Protein AF-A0A2G9NN61-F1 (afdb_monomer_lite)

Secondary structure (DSSP, 8-state):
-HHHHHHHHHHHHHHHHHHHHHHHHHHHHHHHHHHHHHHHHHHS--STT-EEETTEEE-SS-EEETTTTEEEETTTTEEEES-SS-SSSEEE-------

pLDDT: mean 85.1, std 12.25, range [50.09, 97.75]

Structure (mmCIF, N/CA/C/O backbone):
data_AF-A0A2G9NN61-F1
#
_entry.id   AF-A0A2G9NN61-F1
#
loop_
_atom_site.group_PDB
_atom_site.id
_atom_site.type_symbol
_atom_site.label_atom_id
_atom_site.label_alt_id
_atom_site.label_comp_id
_atom_site.label_asym_id
_atom_site.label_entity_id
_atom_site.label_seq_id
_atom_site.pdbx_PDB_ins_code
_atom_site.Cartn_x
_atom_site.Cartn_y
_atom_site.Cartn_z
_atom_site.occupancy
_atom_site.B_iso_or_equiv
_atom_site.auth_seq_id
_atom_site.auth_comp_id
_atom_site.auth_asym_id
_atom_site.auth_atom_id
_atom_site.pdbx_PDB_model_num
ATOM 1 N N . MET A 1 1 ? -55.573 1.292 49.175 1.00 63.50 1 MET A N 1
ATOM 2 C CA . MET A 1 1 ? -54.619 2.302 48.645 1.00 63.50 1 MET A CA 1
ATOM 3 C C . MET A 1 1 ? -53.196 1.771 48.379 1.00 63.50 1 MET A C 1
ATOM 5 O O . MET A 1 1 ? -52.470 2.422 47.643 1.00 63.50 1 MET A O 1
ATOM 9 N N . SER A 1 2 ? -52.784 0.592 48.879 1.00 75.81 2 SER A N 1
ATOM 10 C CA . SER A 1 2 ? -51.401 0.083 48.709 1.00 75.81 2 SER A CA 1
ATOM 11 C C . SER A 1 2 ? -51.035 -0.388 47.278 1.00 75.81 2 SER A C 1
ATOM 13 O O . SER A 1 2 ? -49.913 -0.186 46.814 1.00 75.81 2 SER A O 1
ATOM 15 N N . SER A 1 3 ? -51.983 -0.950 46.517 1.00 80.25 3 SER A N 1
ATOM 16 C CA . SER A 1 3 ? -51.697 -1.613 45.228 1.00 80.25 3 SER A CA 1
ATOM 17 C C . SER A 1 3 ? -51.211 -0.677 44.106 1.00 80.25 3 SER A C 1
ATOM 19 O O . SER A 1 3 ? -50.379 -1.075 43.294 1.00 80.25 3 SER A O 1
ATOM 21 N N . ILE A 1 4 ? -51.671 0.578 44.075 1.00 77.25 4 ILE A N 1
ATOM 22 C CA . ILE A 1 4 ? -51.293 1.578 43.054 1.00 77.25 4 ILE A CA 1
ATOM 23 C C . ILE A 1 4 ? -49.827 2.017 43.198 1.00 77.25 4 ILE A C 1
ATOM 25 O O . ILE A 1 4 ? -49.112 2.130 42.202 1.00 77.25 4 ILE A O 1
ATOM 29 N N . SER A 1 5 ? -49.341 2.175 44.435 1.00 83.31 5 SER A N 1
ATOM 30 C CA . SER A 1 5 ? -47.934 2.509 44.715 1.00 83.31 5 SER A CA 1
ATOM 31 C C . SER A 1 5 ? -46.978 1.410 44.224 1.00 83.31 5 SER A C 1
ATOM 33 O O . SER A 1 5 ? -45.942 1.685 43.609 1.00 83.31 5 SER A O 1
ATOM 35 N N . ILE A 1 6 ? -47.370 0.143 44.397 1.00 86.00 6 ILE A N 1
ATOM 36 C CA . ILE A 1 6 ? -46.594 -1.019 43.942 1.00 86.00 6 ILE A CA 1
ATOM 37 C C . ILE A 1 6 ? -46.517 -1.065 42.409 1.00 86.00 6 ILE A C 1
ATOM 39 O O . ILE A 1 6 ? -45.446 -1.336 41.858 1.00 86.00 6 ILE A O 1
ATOM 43 N N . ILE A 1 7 ? -47.625 -0.789 41.715 1.00 87.31 7 ILE A N 1
ATOM 44 C CA . ILE A 1 7 ? -47.682 -0.777 40.245 1.00 87.31 7 ILE A CA 1
ATOM 45 C C . ILE A 1 7 ? -46.788 0.334 39.679 1.00 87.31 7 ILE A C 1
ATOM 47 O O . ILE A 1 7 ? -45.969 0.061 38.802 1.00 87.31 7 ILE A O 1
ATOM 51 N N . ASN A 1 8 ? -46.849 1.548 40.231 1.00 89.81 8 ASN A N 1
ATOM 52 C CA . ASN A 1 8 ? -46.015 2.668 39.782 1.00 89.81 8 ASN A CA 1
ATOM 53 C C . ASN A 1 8 ? -44.514 2.379 39.945 1.00 89.81 8 ASN A C 1
ATOM 55 O O . ASN A 1 8 ? -43.725 2.608 39.027 1.00 89.81 8 ASN A O 1
ATOM 59 N N . ASN A 1 9 ? -44.111 1.788 41.072 1.00 92.44 9 ASN A N 1
ATOM 60 C CA . ASN A 1 9 ? -42.720 1.391 41.298 1.00 92.44 9 ASN A CA 1
ATOM 61 C C . ASN A 1 9 ? -42.269 0.297 40.310 1.00 92.44 9 ASN A C 1
ATOM 63 O O . ASN A 1 9 ? -41.190 0.384 39.717 1.00 92.44 9 ASN A O 1
ATOM 67 N N . LYS A 1 10 ? -43.116 -0.712 40.064 1.00 92.94 10 LYS A N 1
ATOM 68 C CA . LYS A 1 10 ? -42.841 -1.753 39.061 1.00 92.94 10 LYS A CA 1
ATOM 69 C C . LYS A 1 10 ? -42.695 -1.164 37.657 1.00 92.94 10 LYS A C 1
ATOM 71 O O . LYS A 1 10 ? -41.735 -1.508 36.970 1.00 92.94 10 LYS A O 1
ATOM 76 N N . ASN A 1 11 ? -43.571 -0.247 37.255 1.00 93.31 11 ASN A N 1
ATOM 77 C CA . ASN A 1 11 ? -43.506 0.413 35.949 1.00 93.31 11 ASN A CA 1
ATOM 78 C C . ASN A 1 11 ? -42.198 1.199 35.783 1.00 93.31 11 ASN A C 1
ATOM 80 O O . ASN A 1 11 ? -41.497 1.018 34.786 1.00 93.31 11 ASN A O 1
ATOM 84 N N . ASN A 1 12 ? -41.788 1.951 36.806 1.00 92.62 12 ASN A N 1
ATOM 85 C CA . ASN A 1 12 ? -40.519 2.682 36.802 1.00 92.62 12 ASN A CA 1
ATOM 86 C C . ASN A 1 12 ? -39.306 1.742 36.698 1.00 92.62 12 ASN A C 1
ATOM 88 O O . ASN A 1 12 ? -38.361 2.011 35.950 1.00 92.62 12 ASN A O 1
ATOM 92 N N . ARG A 1 13 ? -39.346 0.591 37.381 1.00 94.06 13 ARG A N 1
ATOM 93 C CA . ARG A 1 13 ? -38.311 -0.451 37.267 1.00 94.06 13 ARG A CA 1
ATOM 94 C C . ARG A 1 13 ? -38.271 -1.074 35.869 1.00 94.06 13 ARG A C 1
ATOM 96 O O . ARG A 1 13 ? -37.183 -1.286 35.335 1.00 94.06 13 ARG A O 1
ATOM 103 N N . MET A 1 14 ? -39.424 -1.337 35.254 1.00 89.88 14 MET A N 1
ATOM 104 C CA . MET A 1 14 ? -39.511 -1.923 33.911 1.00 89.88 14 MET A CA 1
ATOM 105 C C . MET A 1 14 ? -39.024 -0.965 32.820 1.00 89.88 14 MET A C 1
ATOM 107 O O . MET A 1 14 ? -38.264 -1.386 31.946 1.00 89.88 14 MET A O 1
ATOM 111 N N . VAL A 1 15 ? -39.394 0.316 32.890 1.00 91.69 15 VAL A N 1
ATOM 112 C CA . VAL A 1 15 ? -38.923 1.348 31.951 1.00 91.69 15 VAL A CA 1
ATOM 113 C C . VAL A 1 15 ? -37.409 1.534 32.079 1.00 91.69 15 VAL A C 1
ATOM 115 O O . VAL A 1 15 ? -36.697 1.517 31.073 1.00 91.69 15 VAL A O 1
ATOM 118 N N . LYS A 1 16 ? -36.877 1.585 33.309 1.00 92.38 16 LYS A N 1
ATOM 119 C CA . LYS A 1 16 ? -35.428 1.692 33.553 1.00 92.38 16 LYS A CA 1
ATOM 120 C C . LYS A 1 16 ? -34.655 0.465 33.050 1.00 92.38 16 LYS A C 1
ATOM 122 O O . LYS A 1 16 ? -33.605 0.623 32.429 1.00 92.38 16 LYS A O 1
ATOM 127 N N . LYS A 1 17 ? -35.180 -0.753 33.250 1.00 90.62 17 LYS A N 1
ATOM 128 C CA . LYS A 1 17 ? -34.562 -2.006 32.767 1.00 90.62 17 LYS A CA 1
ATOM 129 C C . LYS A 1 17 ? -34.555 -2.094 31.236 1.00 90.62 17 LYS A C 1
ATOM 131 O O . LYS A 1 17 ? -33.550 -2.501 30.655 1.00 90.62 17 LYS A O 1
ATOM 136 N N . ARG A 1 18 ? -35.643 -1.671 30.580 1.00 88.88 18 ARG A N 1
ATOM 137 C CA . ARG A 1 18 ? -35.727 -1.576 29.111 1.00 88.88 18 ARG A CA 1
ATOM 138 C C . ARG A 1 18 ? -34.738 -0.552 28.550 1.00 88.88 18 ARG A C 1
ATOM 140 O O . ARG A 1 18 ? -34.004 -0.873 27.619 1.00 88.88 18 ARG A O 1
ATOM 147 N N . GLY A 1 19 ? -34.645 0.625 29.170 1.00 91.75 19 GLY A N 1
ATOM 148 C CA . GLY A 1 19 ? -33.672 1.656 28.796 1.00 91.75 19 GLY A CA 1
ATOM 149 C C . GLY A 1 19 ? -32.217 1.211 28.973 1.00 91.75 19 GLY A C 1
ATOM 150 O O . GLY A 1 19 ? -31.377 1.530 28.138 1.00 91.75 19 GLY A O 1
ATOM 151 N N . LEU A 1 20 ? -31.910 0.427 30.013 1.00 89.19 20 LEU A N 1
ATOM 152 C CA . LEU A 1 20 ? -30.565 -0.115 30.233 1.00 89.19 20 LEU A CA 1
ATOM 153 C C . LEU A 1 20 ? -30.162 -1.114 29.138 1.00 89.19 20 LEU A C 1
ATOM 155 O O . LEU A 1 20 ? -29.055 -1.033 28.612 1.00 89.19 20 LEU A O 1
ATOM 159 N N . LYS A 1 21 ? -31.077 -2.010 28.743 1.00 92.25 21 LYS A N 1
ATOM 160 C CA . LYS A 1 21 ? -30.828 -2.980 27.666 1.00 92.25 21 LYS A CA 1
ATOM 161 C C . LYS A 1 21 ? -30.579 -2.284 26.326 1.00 92.25 21 LYS A C 1
ATOM 163 O O . LYS A 1 21 ? -29.658 -2.668 25.616 1.00 92.25 21 LYS A O 1
ATOM 168 N N . LEU A 1 22 ? -31.351 -1.242 26.011 1.00 90.56 22 LEU A N 1
ATOM 169 C CA . LEU A 1 22 ? -31.185 -0.478 24.774 1.00 90.56 22 LEU A CA 1
ATOM 170 C C . LEU A 1 22 ? -29.866 0.308 24.752 1.00 90.56 22 LEU A C 1
ATOM 172 O O . LEU A 1 22 ? -29.146 0.261 23.762 1.00 90.56 22 LEU A O 1
ATOM 176 N N . LYS A 1 23 ? -29.501 0.965 25.861 1.00 92.38 23 LYS A N 1
ATOM 177 C CA . LYS A 1 23 ? -28.215 1.673 25.982 1.00 92.38 23 LYS A CA 1
ATOM 178 C C . LYS A 1 23 ? -27.025 0.732 25.804 1.00 92.38 23 LYS A C 1
ATOM 180 O O . LYS A 1 23 ? -26.061 1.110 25.151 1.00 92.38 23 LYS A O 1
ATOM 185 N N . ASN A 1 24 ? -27.098 -0.480 26.349 1.00 92.06 24 ASN A N 1
ATOM 186 C CA . ASN A 1 24 ? -26.036 -1.473 26.198 1.00 92.06 24 ASN A CA 1
ATOM 187 C C . ASN A 1 24 ? -25.984 -2.036 24.772 1.00 92.06 24 ASN A C 1
ATOM 189 O O . ASN A 1 24 ? -24.899 -2.191 24.229 1.00 92.06 24 ASN A O 1
ATOM 193 N N . LEU A 1 25 ? -27.138 -2.270 24.139 1.00 91.88 25 LEU A N 1
ATOM 194 C CA . LEU A 1 25 ? -27.195 -2.724 22.748 1.00 91.88 25 LEU A CA 1
ATOM 195 C C . LEU A 1 25 ? -26.582 -1.688 21.792 1.00 91.88 25 LEU A C 1
ATOM 197 O O . LEU A 1 25 ? -25.777 -2.037 20.936 1.00 91.88 25 LEU A O 1
ATOM 201 N N . ILE A 1 26 ? -26.905 -0.407 21.988 1.00 95.94 26 ILE A N 1
ATOM 202 C CA . ILE A 1 26 ? -26.360 0.691 21.181 1.00 95.94 26 ILE A CA 1
ATOM 203 C C . ILE A 1 26 ? -24.856 0.855 21.429 1.00 95.94 26 ILE A C 1
ATOM 205 O O . ILE A 1 26 ? -24.088 0.940 20.476 1.00 95.94 26 ILE A O 1
ATOM 209 N N . LYS A 1 27 ? -24.416 0.853 22.694 1.00 95.06 27 LYS A N 1
ATOM 210 C CA . LYS A 1 27 ? -22.991 0.966 23.037 1.00 95.06 27 LYS A CA 1
ATOM 211 C C . LYS A 1 27 ? -22.166 -0.16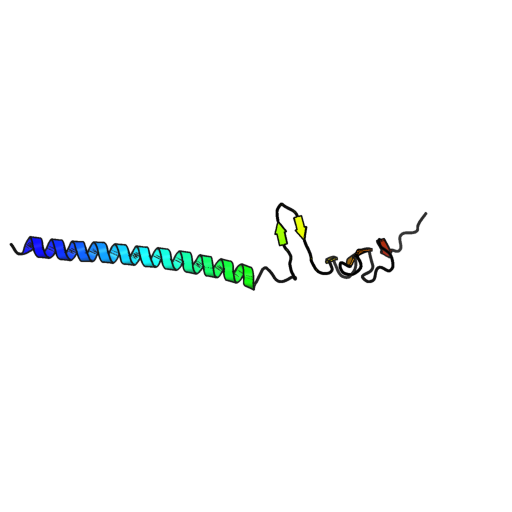3 22.435 1.00 95.06 27 LYS A C 1
ATOM 213 O O . LYS A 1 27 ? -21.117 0.116 21.877 1.00 95.06 27 LYS A O 1
ATOM 218 N N . ASN A 1 28 ? -22.642 -1.402 22.518 1.00 93.31 28 ASN A N 1
ATOM 219 C CA . ASN A 1 28 ? -21.893 -2.558 22.033 1.00 93.31 28 ASN A CA 1
ATOM 220 C C . ASN A 1 28 ? -21.784 -2.557 20.503 1.00 93.31 28 ASN A C 1
ATOM 222 O O . ASN A 1 28 ? -20.702 -2.800 19.977 1.00 93.31 28 ASN A O 1
ATOM 226 N N . ASN A 1 29 ? -22.866 -2.218 19.795 1.00 93.81 29 ASN A N 1
ATOM 227 C CA . ASN A 1 29 ? -22.847 -2.149 18.333 1.00 93.81 29 ASN A CA 1
ATOM 228 C C . ASN A 1 29 ? -21.969 -0.9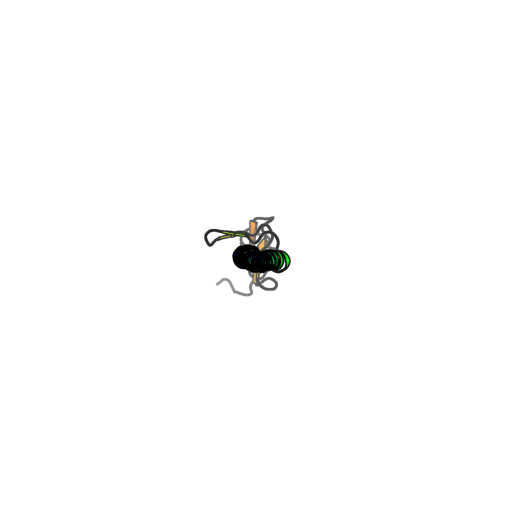93 17.824 1.00 93.81 29 ASN A C 1
ATOM 230 O O . ASN A 1 29 ? -21.193 -1.191 16.893 1.00 93.81 29 ASN A O 1
ATOM 234 N N . ILE A 1 30 ? -22.035 0.190 18.452 1.00 96.06 30 ILE A N 1
ATOM 235 C CA . ILE A 1 30 ? -21.165 1.327 18.099 1.00 96.06 30 ILE A CA 1
ATOM 236 C C . ILE A 1 30 ? -19.706 1.008 18.432 1.00 96.06 30 ILE A C 1
ATOM 238 O O . ILE A 1 30 ? -18.834 1.246 17.605 1.00 96.06 30 ILE A O 1
ATOM 242 N N . LEU A 1 31 ? -19.434 0.435 19.608 1.00 94.38 31 LEU A N 1
ATOM 243 C CA . LEU A 1 31 ? -18.081 0.067 20.022 1.00 94.38 31 LEU A CA 1
ATOM 244 C C . LEU A 1 31 ? -17.468 -0.962 19.066 1.00 94.38 31 LEU A C 1
ATOM 246 O O . LEU A 1 31 ? -16.314 -0.816 18.685 1.00 94.38 31 LEU A O 1
ATOM 250 N N . SER A 1 32 ? -18.250 -1.953 18.629 1.00 91.75 32 SER A N 1
ATOM 251 C CA . SER A 1 32 ? -17.809 -2.945 17.644 1.00 91.75 32 SER A CA 1
ATOM 252 C C . SER A 1 32 ? -17.560 -2.336 16.264 1.00 91.75 32 SER A C 1
ATOM 254 O O . SER A 1 32 ? -16.624 -2.755 15.591 1.00 91.75 32 SER A O 1
ATOM 256 N N . LEU A 1 33 ? -18.377 -1.374 15.827 1.00 91.69 33 LEU A N 1
ATOM 257 C CA . LEU A 1 33 ? -18.203 -0.722 14.527 1.00 91.69 33 LEU A CA 1
ATOM 258 C C . LEU A 1 33 ? -16.984 0.207 14.521 1.00 91.69 33 LEU A C 1
ATOM 260 O O . LEU A 1 33 ? -16.199 0.176 13.580 1.00 91.69 33 LEU A O 1
ATOM 264 N N . VAL A 1 34 ? -16.795 0.985 15.590 1.00 91.75 34 VAL A N 1
ATOM 265 C CA . VAL A 1 34 ? -15.598 1.817 15.778 1.00 91.75 34 VAL A CA 1
ATOM 266 C C . VAL A 1 34 ? -14.357 0.934 15.835 1.00 91.75 34 VAL A C 1
ATOM 268 O O . VAL A 1 34 ? -13.398 1.220 15.130 1.00 91.75 34 VAL A O 1
ATOM 271 N N . LEU A 1 35 ? -14.395 -0.172 16.587 1.00 89.44 35 LEU A N 1
ATOM 272 C CA . LEU A 1 35 ? -13.290 -1.128 16.643 1.00 89.44 35 LEU A CA 1
ATOM 273 C C . LEU A 1 35 ? -12.975 -1.697 15.253 1.00 89.44 35 LEU A C 1
ATOM 275 O O . LEU A 1 35 ? -11.819 -1.689 14.848 1.00 89.44 35 LEU A O 1
ATOM 279 N N . LEU A 1 36 ? -13.989 -2.121 14.493 1.00 85.69 36 LEU A N 1
ATOM 280 C CA . LEU A 1 36 ? -13.814 -2.632 13.132 1.00 85.69 36 LEU A CA 1
ATOM 281 C C . LEU A 1 36 ? -13.180 -1.588 12.202 1.00 85.69 36 LEU A C 1
ATOM 283 O O . LEU A 1 36 ? -12.228 -1.911 11.502 1.00 85.69 36 LEU A O 1
ATOM 287 N N . ILE A 1 37 ? -13.651 -0.339 12.228 1.00 82.69 37 ILE A N 1
ATOM 288 C CA . ILE A 1 37 ? -13.076 0.752 11.427 1.00 82.69 37 ILE A CA 1
ATOM 289 C C . ILE A 1 37 ? -11.628 1.016 11.848 1.00 82.69 37 ILE A C 1
ATOM 291 O O . ILE A 1 37 ? -10.759 1.114 10.993 1.00 82.69 37 ILE A O 1
ATOM 295 N N . THR A 1 38 ? -11.335 1.068 13.149 1.00 80.56 38 THR A N 1
ATOM 296 C CA . THR A 1 38 ? -9.958 1.266 13.629 1.00 80.56 38 THR A CA 1
ATOM 297 C C . THR A 1 38 ? -9.037 0.108 13.268 1.00 80.56 38 THR A C 1
ATOM 299 O O . THR A 1 38 ? -7.886 0.349 12.940 1.00 80.56 38 THR A O 1
ATOM 302 N N . VAL A 1 39 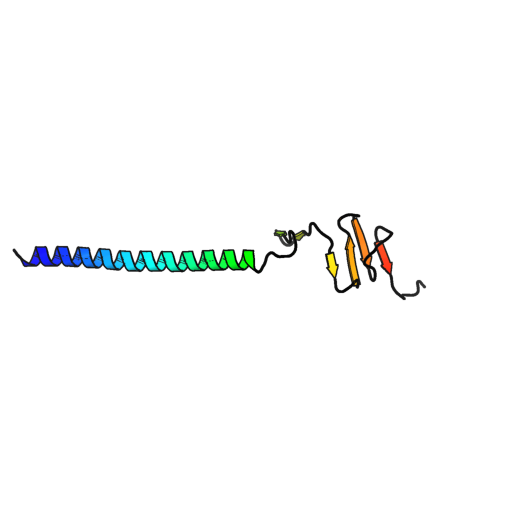? -9.531 -1.134 13.274 1.00 82.50 39 VAL A N 1
ATOM 303 C CA . VAL A 1 39 ? -8.764 -2.314 12.857 1.00 82.50 39 VAL A CA 1
ATOM 304 C C . VAL A 1 39 ? -8.528 -2.291 11.350 1.00 82.50 39 VAL A C 1
ATOM 306 O O . VAL A 1 39 ? -7.416 -2.560 10.924 1.00 82.50 39 VAL A O 1
ATOM 309 N N . ILE A 1 40 ? -9.519 -1.911 10.538 1.00 74.88 40 ILE A N 1
ATOM 310 C CA . ILE A 1 40 ? -9.338 -1.742 9.087 1.00 74.88 40 ILE A CA 1
ATOM 311 C C . ILE A 1 40 ? -8.325 -0.630 8.800 1.00 74.88 40 ILE A C 1
ATOM 313 O O . ILE A 1 40 ? -7.459 -0.816 7.961 1.00 74.88 40 ILE A O 1
ATOM 317 N N . LEU A 1 41 ? -8.357 0.484 9.531 1.00 69.88 41 LEU A N 1
ATOM 318 C CA . LEU A 1 41 ? -7.360 1.550 9.387 1.00 69.88 41 LEU A CA 1
ATOM 319 C C . LEU A 1 41 ? -5.971 1.143 9.915 1.00 69.88 41 LEU A C 1
ATOM 321 O O . LEU A 1 41 ? -4.967 1.588 9.375 1.00 69.88 41 LEU A O 1
ATOM 325 N N . ALA A 1 42 ? -5.898 0.288 10.939 1.00 65.94 42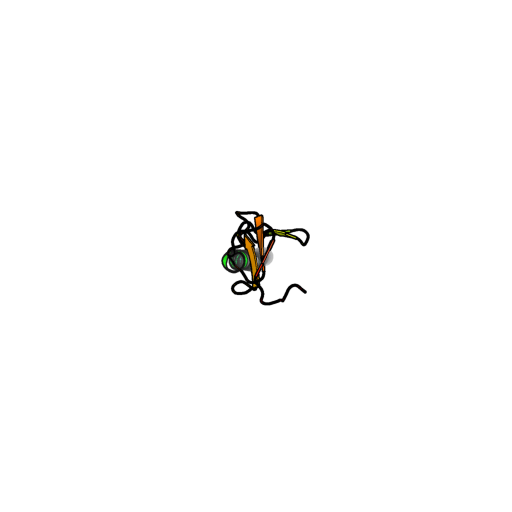 ALA A N 1
ATOM 326 C CA . ALA A 1 42 ? -4.643 -0.173 11.540 1.00 65.94 42 ALA A CA 1
ATOM 327 C C . ALA A 1 42 ? -4.017 -1.396 10.844 1.00 65.94 42 ALA A C 1
ATOM 329 O O . ALA A 1 42 ? -2.837 -1.662 11.048 1.00 65.94 42 ALA A O 1
ATOM 330 N N . VAL A 1 43 ? -4.796 -2.159 10.070 1.00 62.66 43 VAL A N 1
ATOM 331 C CA . VAL A 1 43 ? -4.370 -3.400 9.389 1.00 62.66 43 VAL A CA 1
ATOM 332 C C . VAL A 1 43 ? -4.469 -3.276 7.859 1.00 62.66 43 VAL A C 1
ATOM 334 O O . VAL A 1 43 ? -3.809 -4.017 7.140 1.00 62.66 43 VAL A O 1
ATOM 337 N N . GLY A 1 44 ? -5.256 -2.331 7.340 1.00 58.22 44 GLY A N 1
ATOM 338 C CA . GLY A 1 44 ? -5.593 -2.178 5.922 1.00 58.22 44 GLY A CA 1
ATOM 339 C C . GLY A 1 44 ? -5.593 -0.724 5.445 1.00 58.22 44 GLY A C 1
ATOM 340 O O . GLY A 1 44 ? -6.553 -0.307 4.809 1.00 58.22 44 GLY A O 1
ATOM 341 N N . VAL A 1 45 ? -4.520 0.014 5.755 1.00 58.38 45 VAL A N 1
ATOM 342 C CA . VAL A 1 45 ? -4.003 1.215 5.060 1.00 58.38 45 VAL A CA 1
ATOM 343 C C . VAL A 1 45 ? -2.485 1.262 5.338 1.00 58.38 45 VAL A C 1
ATOM 345 O O . VAL A 1 45 ? -2.026 2.030 6.176 1.00 58.38 45 VAL A O 1
ATOM 348 N N . ILE A 1 46 ? -1.699 0.338 4.764 1.00 58.34 46 ILE A N 1
ATOM 349 C CA . ILE A 1 46 ? -0.250 0.201 5.067 1.00 58.34 46 ILE A CA 1
ATOM 350 C C . ILE A 1 46 ? 0.601 -0.063 3.809 1.00 58.34 46 ILE A C 1
ATOM 352 O O . ILE A 1 46 ? 1.523 -0.871 3.803 1.00 58.34 46 ILE A O 1
ATOM 356 N N . ALA A 1 47 ? 0.292 0.632 2.727 1.00 55.31 47 ALA A N 1
ATOM 357 C CA . ALA A 1 47 ? 1.311 1.148 1.820 1.00 55.31 47 ALA A CA 1
ATOM 358 C C . ALA A 1 47 ? 1.053 2.658 1.804 1.00 55.31 47 ALA A C 1
ATOM 360 O O . ALA A 1 47 ? -0.121 3.040 1.840 1.00 55.31 47 ALA A O 1
ATOM 361 N N . GLY A 1 48 ? 2.090 3.494 1.887 1.00 57.94 48 GLY A N 1
ATOM 362 C CA . GLY A 1 48 ? 1.928 4.950 1.962 1.00 57.94 48 GLY A CA 1
ATOM 363 C C . GLY A 1 48 ? 0.869 5.438 0.969 1.00 57.94 48 GLY A C 1
ATOM 364 O O . GLY A 1 48 ? 0.911 5.086 -0.204 1.00 57.94 48 GLY A O 1
ATOM 365 N N . ASP A 1 49 ? -0.140 6.142 1.475 1.00 66.38 49 ASP A N 1
ATOM 366 C CA . ASP A 1 49 ? -1.102 6.910 0.685 1.00 66.38 49 ASP A CA 1
ATOM 367 C C . ASP A 1 49 ? -1.791 6.218 -0.510 1.00 66.38 49 ASP A C 1
ATOM 369 O O . ASP A 1 49 ? -2.054 6.834 -1.540 1.00 66.38 49 ASP A O 1
ATOM 373 N N . VAL A 1 50 ? -2.195 4.947 -0.387 1.00 70.62 50 VAL A N 1
ATOM 374 C CA . VAL A 1 50 ? -3.100 4.358 -1.395 1.00 70.62 50 VAL A CA 1
ATOM 375 C C . VAL A 1 50 ? -4.526 4.892 -1.205 1.00 70.62 50 VAL A C 1
ATOM 377 O O . VAL A 1 50 ? -5.351 4.300 -0.503 1.00 70.62 50 VAL A O 1
ATOM 380 N N . ILE A 1 51 ? -4.841 6.015 -1.853 1.00 71.69 51 ILE A N 1
ATOM 381 C CA . ILE A 1 51 ? -6.181 6.619 -1.852 1.00 71.69 51 ILE A CA 1
ATOM 382 C C . ILE A 1 51 ? -6.970 6.100 -3.059 1.00 71.69 51 ILE A C 1
ATOM 384 O O . ILE A 1 51 ? -6.635 6.392 -4.210 1.00 71.69 51 ILE A O 1
ATOM 388 N N . VAL A 1 52 ? -8.060 5.368 -2.799 1.00 74.81 52 VAL A N 1
ATOM 389 C CA . VAL A 1 52 ? -9.041 4.982 -3.826 1.00 74.81 52 VAL A CA 1
ATOM 390 C C . VAL A 1 52 ? -10.223 5.944 -3.781 1.00 74.81 52 VAL A C 1
ATOM 392 O O . VAL A 1 52 ? -11.075 5.858 -2.895 1.00 74.81 52 VAL A O 1
ATOM 395 N N . GLN A 1 53 ? -10.300 6.861 -4.743 1.00 77.94 53 GLN A N 1
ATOM 396 C CA . GLN A 1 53 ? -11.375 7.852 -4.827 1.00 77.94 53 GLN A CA 1
ATOM 397 C C . GLN A 1 53 ? -11.920 7.915 -6.255 1.00 77.94 53 GLN A C 1
ATOM 399 O O . GLN A 1 53 ? -11.161 7.980 -7.217 1.00 77.94 53 GLN A O 1
ATOM 404 N N . ASN A 1 54 ? -13.248 7.864 -6.414 1.00 78.75 54 ASN A N 1
ATOM 405 C CA . ASN A 1 54 ? -13.920 7.939 -7.722 1.00 78.75 54 ASN A CA 1
ATOM 406 C C . ASN A 1 54 ? -13.418 6.914 -8.771 1.00 78.75 54 ASN A C 1
ATOM 408 O O . ASN A 1 54 ? -13.484 7.180 -9.967 1.00 78.75 54 ASN A O 1
ATOM 412 N N . GLY A 1 55 ? -12.919 5.747 -8.343 1.00 77.06 55 GLY A N 1
ATOM 413 C CA . GLY A 1 55 ? -12.374 4.714 -9.238 1.00 77.06 55 GLY A CA 1
ATOM 414 C C . GLY A 1 55 ? -10.919 4.934 -9.671 1.00 77.06 55 GLY A C 1
ATOM 415 O O . GLY A 1 55 ? -10.400 4.143 -10.453 1.00 77.06 55 GLY A O 1
ATOM 416 N N . LYS A 1 56 ? -10.252 5.973 -9.155 1.00 78.88 56 LYS A N 1
ATOM 417 C CA . LYS A 1 56 ? -8.818 6.219 -9.321 1.00 78.88 56 LYS A CA 1
ATOM 418 C C . LYS A 1 56 ? -8.057 5.722 -8.093 1.00 78.88 56 LYS A C 1
ATOM 420 O O . LYS A 1 56 ? -8.508 5.933 -6.970 1.00 78.88 56 LYS A O 1
ATOM 425 N N . VAL A 1 57 ? -6.894 5.121 -8.332 1.00 83.31 57 VAL A N 1
ATOM 426 C CA . VAL A 1 57 ? -5.864 4.859 -7.322 1.00 83.31 57 VAL A CA 1
ATOM 427 C C . VAL A 1 57 ? -4.781 5.927 -7.484 1.00 83.31 57 VAL A C 1
ATOM 429 O O . VAL A 1 57 ? -4.281 6.117 -8.593 1.00 83.31 57 VAL A O 1
ATOM 432 N N . THR A 1 58 ? -4.453 6.646 -6.413 1.00 80.56 58 THR A N 1
ATOM 433 C CA . THR A 1 58 ? -3.293 7.552 -6.361 1.00 80.56 58 THR A CA 1
ATOM 434 C C . THR A 1 58 ? -2.234 6.918 -5.463 1.00 80.56 58 THR A C 1
ATOM 436 O O . THR A 1 58 ? -2.595 6.366 -4.428 1.00 80.56 58 THR A O 1
ATOM 439 N N . LEU A 1 59 ? -0.969 6.971 -5.885 1.00 83.25 59 LEU A N 1
ATOM 440 C CA . LEU A 1 59 ? 0.204 6.510 -5.142 1.00 83.25 59 LEU A CA 1
ATOM 441 C C . LEU A 1 59 ? 1.174 7.694 -5.050 1.00 83.25 59 LEU A C 1
ATOM 443 O O . LEU A 1 59 ? 1.424 8.339 -6.070 1.00 83.25 59 LEU A O 1
ATOM 447 N N . GLU A 1 60 ? 1.655 8.011 -3.848 1.00 85.19 60 GLU A N 1
ATOM 448 C CA . GLU A 1 60 ? 2.635 9.092 -3.629 1.00 85.19 60 GLU A CA 1
ATOM 449 C C . GLU A 1 60 ? 4.092 8.623 -3.748 1.00 85.19 60 GLU A C 1
ATOM 451 O O . GLU A 1 60 ? 4.988 9.448 -3.899 1.00 85.19 60 GLU A O 1
ATOM 456 N N . ASP A 1 61 ? 4.313 7.310 -3.699 1.00 89.62 61 ASP A N 1
ATOM 457 C CA . ASP A 1 61 ? 5.621 6.661 -3.779 1.00 89.62 61 ASP A CA 1
ATOM 458 C C . ASP A 1 61 ? 5.652 5.683 -4.963 1.00 89.62 61 ASP A C 1
ATOM 460 O O . ASP A 1 61 ? 4.630 5.449 -5.626 1.00 89.62 61 ASP A O 1
ATOM 464 N N . ASP A 1 62 ? 6.818 5.107 -5.221 1.00 92.25 62 ASP A N 1
ATOM 465 C CA . ASP A 1 62 ? 7.064 4.226 -6.354 1.00 92.25 62 ASP A CA 1
ATOM 466 C C . ASP A 1 62 ? 6.100 3.030 -6.402 1.00 92.25 62 ASP A C 1
ATOM 468 O O . ASP A 1 62 ? 5.739 2.415 -5.392 1.00 92.25 62 ASP A O 1
ATOM 472 N N . PHE A 1 63 ? 5.707 2.649 -7.618 1.00 91.94 63 PHE A N 1
ATOM 473 C CA . PHE A 1 63 ? 4.862 1.481 -7.857 1.00 91.94 63 PHE A CA 1
ATOM 474 C C . PHE A 1 63 ? 5.672 0.359 -8.496 1.00 91.94 63 PHE A C 1
ATOM 476 O O . PHE A 1 63 ? 6.144 0.492 -9.621 1.00 91.94 63 PHE A O 1
ATOM 483 N N . THR A 1 64 ? 5.793 -0.770 -7.799 1.00 92.88 64 THR A N 1
ATOM 484 C CA . THR A 1 64 ? 6.508 -1.959 -8.287 1.00 92.88 64 THR A CA 1
ATOM 485 C C . THR A 1 64 ? 5.532 -3.122 -8.470 1.00 92.88 64 THR A C 1
ATOM 487 O O . THR A 1 64 ? 4.781 -3.458 -7.551 1.00 92.88 64 THR A O 1
ATOM 490 N N . VAL A 1 65 ? 5.539 -3.744 -9.649 1.00 93.81 65 VAL A N 1
ATOM 491 C CA . VAL A 1 65 ? 4.820 -4.988 -9.959 1.00 93.81 65 VAL A CA 1
ATOM 492 C C . VAL A 1 65 ? 5.836 -6.110 -10.144 1.00 93.81 65 VAL A C 1
ATOM 494 O O . VAL A 1 65 ? 6.702 -6.023 -11.015 1.00 93.81 65 VAL A O 1
ATOM 497 N N . ASP A 1 66 ? 5.697 -7.160 -9.330 1.00 92.31 66 ASP A N 1
ATOM 498 C CA . ASP A 1 66 ? 6.739 -8.177 -9.119 1.00 92.31 66 ASP A CA 1
ATOM 499 C C . ASP A 1 66 ? 8.101 -7.513 -8.805 1.00 92.31 66 ASP A C 1
ATOM 501 O O . ASP A 1 66 ? 8.138 -6.377 -8.340 1.00 92.31 66 ASP A O 1
ATOM 505 N N . ASN A 1 67 ? 9.226 -8.196 -8.991 1.00 85.81 67 ASN A N 1
ATOM 506 C CA . ASN A 1 67 ? 10.545 -7.659 -8.669 1.00 85.81 67 ASN A CA 1
ATOM 507 C C . ASN A 1 67 ? 10.914 -6.433 -9.531 1.00 85.81 67 ASN A C 1
ATOM 509 O O . ASN A 1 67 ? 11.450 -5.451 -9.022 1.00 85.81 67 ASN A O 1
ATOM 513 N N . ASN A 1 68 ? 10.652 -6.490 -10.837 1.00 84.44 68 ASN A N 1
ATOM 514 C CA . ASN A 1 68 ? 10.953 -5.412 -11.782 1.00 84.44 68 ASN A CA 1
ATOM 515 C C . ASN A 1 68 ? 10.191 -5.555 -13.109 1.00 84.44 68 ASN A C 1
ATOM 517 O O . ASN A 1 68 ? 10.619 -4.984 -14.110 1.00 84.44 68 ASN A O 1
ATOM 521 N N . ASP A 1 69 ? 9.087 -6.304 -13.146 1.00 92.62 69 ASP A N 1
ATOM 522 C CA . ASP A 1 69 ? 8.332 -6.520 -14.386 1.00 92.62 69 ASP A CA 1
ATOM 523 C C . ASP A 1 69 ? 7.734 -5.206 -14.896 1.00 92.62 69 ASP A C 1
ATOM 525 O O . ASP A 1 69 ? 7.848 -4.888 -16.080 1.00 92.62 69 ASP A O 1
ATOM 529 N N . LEU A 1 70 ? 7.169 -4.408 -13.988 1.00 94.56 70 LEU A N 1
ATOM 530 C CA . LEU A 1 70 ? 6.764 -3.026 -14.227 1.00 94.56 70 LEU A CA 1
ATOM 531 C C . LEU A 1 70 ? 7.110 -2.189 -12.997 1.00 94.56 70 LEU A C 1
ATOM 533 O O . LEU A 1 70 ? 6.760 -2.543 -11.874 1.00 94.56 70 LEU A O 1
ATOM 537 N N . PHE A 1 71 ? 7.766 -1.062 -13.224 1.00 95.88 71 PHE A N 1
ATOM 538 C CA . PHE A 1 71 ? 8.170 -0.118 -12.198 1.00 95.88 71 PHE A CA 1
ATOM 539 C C . PHE A 1 71 ? 7.759 1.297 -12.610 1.00 95.88 71 PHE A C 1
ATOM 541 O O . PHE A 1 71 ? 7.978 1.693 -13.753 1.00 95.88 71 PHE A O 1
ATOM 548 N N . VAL A 1 72 ? 7.163 2.063 -11.703 1.00 95.56 72 VAL A N 1
ATOM 549 C CA . VAL A 1 72 ? 6.908 3.497 -11.875 1.00 95.56 72 VAL A CA 1
ATOM 550 C C . VAL A 1 72 ? 7.675 4.226 -10.787 1.00 95.56 72 VAL A C 1
ATOM 552 O O . VAL A 1 72 ? 7.332 4.098 -9.615 1.00 95.56 72 VAL A O 1
ATOM 555 N N . ASP A 1 73 ? 8.686 4.976 -11.207 1.00 95.69 73 ASP A N 1
ATOM 556 C CA . ASP A 1 73 ? 9.455 5.885 -10.364 1.00 95.69 73 ASP A CA 1
ATOM 557 C C . ASP A 1 73 ? 8.684 7.204 -10.280 1.00 95.69 73 ASP A C 1
ATOM 559 O O . ASP A 1 73 ? 8.614 7.960 -11.260 1.00 95.69 73 ASP A O 1
ATOM 563 N N . VAL A 1 74 ? 8.044 7.456 -9.142 1.00 94.06 74 VAL A N 1
ATOM 564 C CA . VAL A 1 74 ? 7.235 8.663 -8.936 1.00 94.06 74 VAL A CA 1
ATOM 565 C C . VAL A 1 74 ? 8.133 9.882 -8.762 1.00 94.06 74 VAL A C 1
ATOM 567 O O . VAL A 1 74 ? 7.780 10.968 -9.229 1.00 94.06 74 VAL A O 1
ATOM 570 N N . SER A 1 75 ? 9.302 9.705 -8.148 1.00 94.12 75 SER A N 1
ATOM 571 C CA . SER A 1 75 ? 10.237 10.796 -7.870 1.00 94.12 75 SER A CA 1
ATOM 572 C C . SER A 1 75 ? 10.809 11.420 -9.146 1.00 94.12 75 SER A C 1
ATOM 574 O O . SER A 1 75 ? 10.954 12.641 -9.235 1.00 94.12 75 SER A O 1
ATOM 576 N N . GLU A 1 76 ? 11.047 10.593 -10.164 1.00 96.25 76 GLU A N 1
ATOM 577 C CA . GLU A 1 76 ? 11.622 10.997 -11.448 1.00 96.25 76 GLU A CA 1
ATOM 578 C C . GLU A 1 76 ? 10.601 11.007 -12.601 1.00 96.25 76 GLU A C 1
ATOM 580 O O . GLU A 1 76 ? 10.922 11.436 -13.713 1.00 96.25 76 GLU A O 1
ATOM 585 N N . GLY A 1 77 ? 9.371 10.534 -12.367 1.00 96.19 77 GLY A N 1
ATOM 586 C CA . GLY A 1 77 ? 8.303 10.469 -13.369 1.00 96.19 77 GLY A CA 1
ATOM 587 C C . GLY A 1 77 ? 8.583 9.478 -14.502 1.00 96.19 77 GLY A C 1
ATOM 588 O O . GLY A 1 77 ? 8.236 9.747 -15.657 1.00 96.19 77 GLY A O 1
ATOM 589 N N . ARG A 1 78 ? 9.241 8.354 -14.199 1.00 97.75 78 ARG A N 1
ATOM 590 C CA . ARG A 1 78 ? 9.707 7.373 -15.194 1.00 97.75 78 ARG A CA 1
ATOM 591 C C . ARG A 1 78 ? 8.982 6.044 -15.059 1.00 97.75 78 ARG A C 1
ATOM 593 O O . ARG A 1 78 ? 8.549 5.662 -13.977 1.00 97.75 78 ARG A O 1
ATOM 600 N N . VAL A 1 79 ? 8.900 5.307 -16.162 1.00 97.25 79 VAL A N 1
ATOM 601 C CA . VAL A 1 79 ? 8.330 3.958 -16.204 1.00 97.25 79 VAL A CA 1
ATOM 602 C C . VAL A 1 79 ? 9.372 2.969 -16.720 1.00 97.25 79 VAL A C 1
ATOM 604 O O . VAL A 1 79 ? 9.899 3.117 -17.823 1.00 97.25 79 VAL A O 1
ATOM 607 N N . GLY A 1 80 ? 9.663 1.950 -15.919 1.00 96.25 80 GLY A N 1
ATOM 608 C CA . GLY A 1 80 ? 10.498 0.806 -16.260 1.00 96.25 80 GLY A CA 1
ATOM 609 C C . GLY A 1 80 ? 9.658 -0.437 -16.558 1.00 96.25 80 GLY A C 1
ATOM 610 O O . GLY A 1 80 ? 8.707 -0.723 -15.841 1.00 96.25 80 GLY A O 1
ATOM 611 N N . ILE A 1 81 ? 10.011 -1.204 -17.588 1.00 94.69 81 ILE A N 1
ATOM 612 C CA . ILE A 1 81 ? 9.505 -2.570 -17.806 1.00 94.69 81 ILE A CA 1
ATOM 613 C C . ILE A 1 81 ? 10.713 -3.499 -17.805 1.00 94.69 81 ILE A C 1
ATOM 615 O O . ILE A 1 81 ? 11.648 -3.265 -18.565 1.00 94.69 81 ILE A O 1
ATOM 619 N N . GLY A 1 82 ? 10.738 -4.516 -16.947 1.00 93.69 82 GLY A N 1
ATOM 620 C CA . GLY A 1 82 ? 11.909 -5.386 -16.757 1.00 93.69 82 GLY A CA 1
ATOM 621 C C . GLY A 1 82 ? 13.099 -4.718 -16.046 1.00 93.69 82 GLY A C 1
ATOM 622 O O . GLY A 1 82 ? 14.192 -5.284 -15.996 1.00 93.69 82 GLY A O 1
ATOM 623 N N . THR A 1 83 ? 12.934 -3.514 -15.491 1.00 93.62 83 THR A N 1
ATOM 624 C CA . THR A 1 83 ? 13.978 -2.758 -14.780 1.00 93.62 83 THR A CA 1
ATOM 625 C C . THR A 1 83 ? 13.372 -1.895 -13.676 1.00 93.62 83 THR A C 1
ATOM 627 O O . THR A 1 83 ? 12.318 -1.297 -13.874 1.00 93.62 83 THR A O 1
ATOM 630 N N . SER A 1 84 ? 14.050 -1.811 -12.529 1.00 95.31 84 SER A N 1
ATOM 631 C CA . SER A 1 84 ? 13.692 -0.936 -11.401 1.00 95.31 84 SER A CA 1
ATOM 632 C C . SER A 1 84 ? 14.478 0.381 -11.385 1.00 95.31 84 SER A C 1
ATOM 634 O O . SER A 1 84 ? 14.299 1.201 -10.497 1.00 95.31 84 SER A O 1
ATOM 636 N N . THR A 1 85 ? 15.364 0.603 -12.361 1.00 94.94 85 THR A N 1
ATOM 637 C CA . THR A 1 85 ? 16.162 1.835 -12.474 1.00 94.94 85 THR A CA 1
ATOM 638 C C . THR A 1 85 ? 16.047 2.410 -13.890 1.00 94.94 85 THR A C 1
ATOM 640 O O . THR A 1 85 ? 16.983 2.285 -14.692 1.00 94.94 85 THR A O 1
ATOM 643 N N . PRO A 1 86 ? 14.890 2.979 -14.272 1.00 96.00 86 PRO A N 1
ATOM 644 C CA . PRO A 1 86 ? 14.707 3.562 -15.596 1.00 96.00 86 PRO A CA 1
ATOM 645 C C . PRO A 1 86 ? 15.628 4.781 -15.805 1.00 96.00 86 PRO A C 1
ATOM 647 O O . PRO A 1 86 ? 15.609 5.739 -15.032 1.00 96.00 86 PRO A O 1
ATOM 650 N N . SER A 1 87 ? 16.437 4.770 -16.870 1.00 96.19 87 SER A N 1
ATOM 651 C CA . SER A 1 87 ? 17.305 5.901 -17.245 1.00 96.19 87 SER A CA 1
ATOM 652 C C . SER A 1 87 ? 16.616 6.922 -18.155 1.00 96.19 87 SER A C 1
ATOM 654 O O . SER A 1 87 ? 17.132 8.015 -18.336 1.00 96.19 87 SER A O 1
ATOM 656 N N . GLU A 1 88 ? 15.457 6.563 -18.705 1.00 96.12 88 GLU A N 1
ATOM 657 C CA . GLU A 1 88 ? 14.639 7.360 -19.621 1.00 96.12 88 GLU A CA 1
ATOM 658 C C . GLU A 1 88 ? 13.188 7.382 -19.118 1.00 96.12 88 GLU A C 1
ATOM 660 O O . GLU A 1 88 ? 12.815 6.552 -18.286 1.00 96.12 88 GLU A O 1
ATOM 665 N N . LEU A 1 89 ? 12.349 8.284 -19.648 1.00 97.12 89 LEU A N 1
ATOM 666 C CA . LEU A 1 89 ? 10.925 8.369 -19.271 1.00 97.12 89 LEU A CA 1
ATOM 667 C C . LEU A 1 89 ? 10.183 7.036 -19.442 1.00 97.12 89 LEU A C 1
ATOM 669 O O . LEU A 1 89 ? 9.337 6.689 -18.623 1.00 97.12 89 LEU A O 1
ATOM 673 N N . LEU A 1 90 ? 10.519 6.288 -20.492 1.00 96.31 90 LEU A N 1
ATOM 674 C CA . LEU A 1 90 ? 10.091 4.911 -20.691 1.00 96.31 90 LEU A CA 1
ATOM 675 C C . LEU A 1 90 ? 11.331 4.061 -20.982 1.00 96.31 90 LEU A C 1
ATOM 677 O O . LEU A 1 90 ? 11.947 4.221 -22.035 1.00 96.31 90 LEU A O 1
ATOM 681 N N . ASN A 1 91 ? 11.687 3.161 -20.065 1.00 94.12 91 ASN A N 1
ATOM 682 C CA . ASN A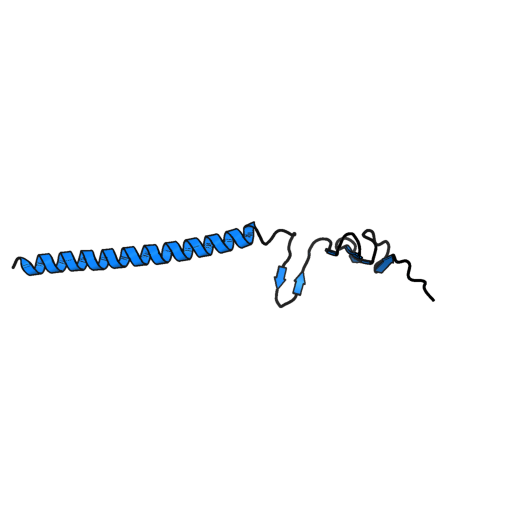 1 91 ? 12.812 2.239 -20.217 1.00 94.12 91 ASN A CA 1
ATOM 683 C C . ASN A 1 91 ? 12.317 0.787 -20.206 1.00 94.12 91 ASN A C 1
ATOM 685 O O . ASN A 1 91 ? 11.878 0.283 -19.176 1.00 94.12 91 ASN A O 1
ATOM 689 N N . VAL A 1 92 ? 12.396 0.105 -21.346 1.00 93.25 92 VAL A N 1
ATOM 690 C CA . VAL A 1 92 ? 11.971 -1.294 -21.482 1.00 93.25 92 VAL A CA 1
ATOM 691 C C . VAL A 1 92 ? 13.208 -2.177 -21.607 1.00 93.25 92 VAL A C 1
ATOM 693 O O . VAL A 1 92 ? 13.891 -2.165 -22.629 1.00 93.25 92 VAL A O 1
ATOM 696 N N . TYR A 1 93 ? 13.487 -2.955 -20.568 1.00 88.94 93 TYR A N 1
ATOM 697 C CA . TYR A 1 93 ? 14.560 -3.934 -20.514 1.00 88.94 93 TYR A CA 1
ATOM 698 C C . TYR A 1 93 ? 13.999 -5.330 -20.801 1.00 88.94 93 TYR A C 1
ATOM 700 O O . TYR A 1 93 ? 13.338 -5.947 -19.970 1.00 88.94 93 TYR A O 1
ATOM 708 N N . GLY A 1 94 ? 14.252 -5.843 -22.001 1.00 76.31 94 GLY A N 1
ATOM 709 C CA . GLY A 1 94 ? 13.821 -7.180 -22.395 1.00 76.31 94 GLY A CA 1
ATOM 710 C C . GLY A 1 94 ? 14.650 -7.728 -23.547 1.00 76.31 94 GLY A C 1
ATOM 711 O O . GLY A 1 94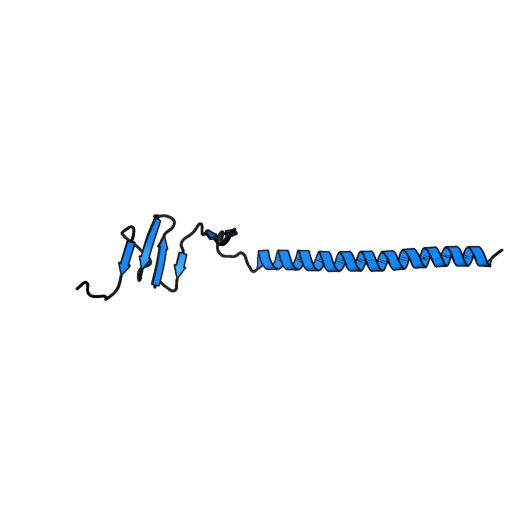 ? 15.172 -6.980 -24.367 1.00 76.31 94 GLY A O 1
ATOM 712 N N . ALA A 1 95 ? 14.733 -9.056 -23.642 1.00 62.69 95 ALA A N 1
ATOM 713 C CA . ALA A 1 95 ? 15.380 -9.774 -24.746 1.00 62.69 95 ALA A CA 1
ATOM 714 C C . ALA A 1 95 ? 14.530 -9.796 -26.040 1.00 62.69 95 ALA A C 1
ATOM 716 O O . ALA A 1 95 ? 14.683 -10.683 -26.880 1.00 62.69 95 ALA A O 1
ATOM 717 N N . GLY A 1 96 ? 13.590 -8.859 -26.188 1.00 62.31 96 GLY A N 1
ATOM 718 C CA . GLY A 1 96 ? 12.757 -8.736 -27.375 1.00 62.31 96 GLY A CA 1
ATOM 719 C C . GLY A 1 96 ? 13.551 -8.049 -28.471 1.00 62.31 96 GLY A C 1
ATOM 720 O O . GLY A 1 96 ? 13.683 -6.831 -28.454 1.00 62.31 96 GLY A O 1
ATOM 721 N N . GLY A 1 97 ? 14.106 -8.838 -29.393 1.00 55.22 97 GLY A N 1
ATOM 722 C CA . GLY A 1 97 ? 14.767 -8.324 -30.584 1.00 55.22 97 GLY A CA 1
ATOM 723 C C . GLY A 1 97 ? 13.882 -7.294 -31.279 1.00 55.22 97 GLY A C 1
ATOM 724 O O . GLY A 1 97 ? 12.778 -7.612 -31.718 1.00 55.22 97 GLY A O 1
ATOM 725 N N . PHE A 1 98 ? 14.369 -6.060 -31.353 1.00 62.16 98 PHE A N 1
ATOM 726 C CA . PHE A 1 98 ? 13.811 -5.058 -32.242 1.00 62.16 98 PHE A CA 1
ATOM 727 C C . PHE A 1 98 ? 14.123 -5.525 -33.668 1.00 62.16 98 PHE A C 1
ATOM 729 O O . PHE A 1 98 ? 15.276 -5.480 -34.098 1.00 62.16 98 PHE A O 1
ATOM 736 N N . GLY A 1 99 ? 13.117 -6.096 -34.331 1.00 50.09 99 GLY A N 1
ATOM 737 C CA . GLY A 1 99 ? 13.122 -6.298 -35.779 1.00 50.09 99 GLY A CA 1
ATOM 738 C C . GLY A 1 99 ? 12.879 -4.988 -36.509 1.00 50.09 99 GLY A C 1
ATOM 739 O O . GLY A 1 99 ? 12.169 -4.129 -35.939 1.00 50.09 99 GLY A O 1
#

Foldseek 3Di:
DPPVVVVVVVVVVVVVVVVVVVVVVVCVVVVVVVVVVVCCVVVPPPDPQQDCDPNDTDDCAKDDDPPFCWIQGNVVCAIEHNDNDDPDNYHYDDPPDDD

Sequence (99 aa):
MSSISIINNKNNRMVKKRGLKLKNLIKNNILSLVLLITVILAVGVIAGDVIVQNGKVTLEDDFTVDNNDLFVDVSEGRVGIGTSTPSELLNVYGAGGFG

Radius of gyration: 30.64 Å; chains: 1; bounding box: 72×21×84 Å